Protein AF-A0A938EPT4-F1 (afdb_monomer)

Nearest PDB structures (foldseek):
  5fr7-assembly1_B  TM=5.893E-01  e=6.045E-01  Erwinia amylovora CFBP1430
  6vu7-assembly1_D  TM=5.798E-01  e=6.463E-01  Escherichia coli 55989
  2a1s-assembly2_B  TM=4.849E-01  e=2.462E+00  Homo sapiens
  2a1s-assembly2_C  TM=5.561E-01  e=5.138E+00  Homo sapiens

Foldseek 3Di:
DVVVCVVVVHDPPDLVVVVFKDKDFDDDPPPPVRVLVVQVVCCVPDDAFEWEWDDDPPDGTIIMTGPDHHDYDDDRPPPDDD

Radius of gyration: 13.14 Å; Cα contacts (8 Å, |Δi|>4): 108; chains: 1; bounding box: 27×31×33 Å

Secondary structure (DSSP, 8-state):
-HHHHHHTT--TT-GGGGT-EEEE----TTHHHHHHHHHHHHHHHSPS-EEEEE--TTS--EEEEESSS-EEESTTS-----

pLDDT: mean 80.52, std 16.19, range [32.0, 96.06]

Sequence (82 aa):
CPARNAKVGGAKGSMHLQGRAFDFVATVPGGLLARARLLAWVRADLPPGGVGSYATRGRAKMLHYDTGPERGWGPHLTETQQ

Mean predicted aligned error: 6.34 Å

Structure (mmCIF, N/CA/C/O backbone):
data_AF-A0A938EPT4-F1
#
_entry.id   AF-A0A938EPT4-F1
#
loop_
_atom_site.group_PDB
_atom_site.id
_atom_site.type_symbol
_atom_site.label_atom_id
_atom_site.label_alt_id
_atom_site.label_comp_id
_atom_site.label_asym_id
_atom_site.label_entity_id
_atom_site.label_seq_id
_atom_site.pdbx_PDB_ins_code
_atom_site.Cartn_x
_atom_site.Cartn_y
_atom_site.Cartn_z
_atom_site.occupancy
_atom_site.B_iso_or_equiv
_atom_site.auth_seq_id
_atom_site.auth_comp_id
_atom_site.auth_asym_id
_atom_site.auth_atom_id
_atom_site.pdbx_PDB_model_num
ATOM 1 N 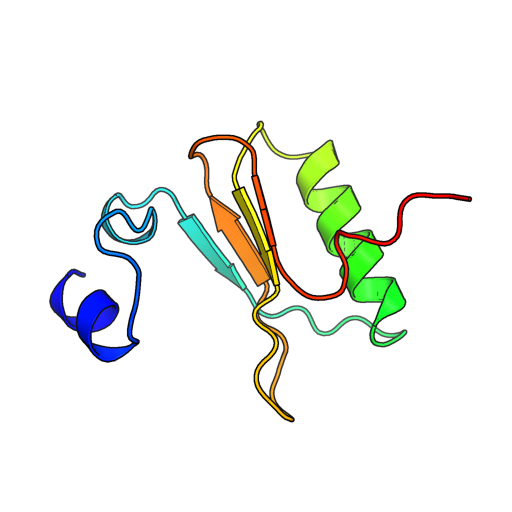N . CYS A 1 1 ? -5.081 -9.662 10.381 1.00 89.19 1 CYS A N 1
ATOM 2 C CA . CYS A 1 1 ? -5.355 -9.836 11.827 1.00 89.19 1 CYS A CA 1
ATOM 3 C C . CYS A 1 1 ? -4.253 -9.169 12.663 1.00 89.19 1 CYS A C 1
ATOM 5 O O . CYS A 1 1 ? -3.135 -9.041 12.156 1.00 89.19 1 CYS A O 1
ATOM 7 N N . PRO A 1 2 ? -4.536 -8.778 13.922 1.00 92.50 2 PRO A N 1
ATOM 8 C CA . PRO A 1 2 ? -3.569 -8.128 14.816 1.00 92.50 2 PRO A CA 1
ATOM 9 C C . PRO A 1 2 ? -2.252 -8.893 14.974 1.00 92.50 2 PRO A C 1
ATOM 11 O O . PRO A 1 2 ? -1.186 -8.307 14.805 1.00 92.50 2 PRO A O 1
ATOM 14 N N . ALA A 1 3 ? -2.321 -10.213 15.177 1.00 93.81 3 ALA A N 1
ATOM 15 C CA . ALA A 1 3 ? -1.135 -11.060 15.316 1.00 93.81 3 ALA A CA 1
ATOM 16 C C . ALA A 1 3 ? -0.222 -11.005 14.078 1.00 93.81 3 ALA A C 1
ATOM 18 O O . ALA A 1 3 ? 0.991 -10.847 14.199 1.00 93.81 3 ALA A O 1
ATOM 19 N N . ARG A 1 4 ? -0.799 -11.066 12.867 1.00 91.38 4 ARG A N 1
ATOM 20 C CA . ARG A 1 4 ? -0.026 -10.951 11.621 1.00 91.38 4 ARG A CA 1
ATOM 21 C C . ARG A 1 4 ? 0.557 -9.552 11.438 1.00 91.38 4 ARG A C 1
ATOM 23 O O . ARG A 1 4 ? 1.703 -9.450 11.021 1.00 91.38 4 ARG A O 1
ATOM 30 N N . ASN A 1 5 ? -0.200 -8.502 11.760 1.00 91.19 5 ASN A N 1
ATOM 31 C CA . ASN A 1 5 ? 0.279 -7.122 11.665 1.00 91.19 5 ASN A CA 1
ATOM 32 C C . ASN A 1 5 ? 1.477 -6.886 12.592 1.00 91.19 5 ASN A C 1
ATOM 34 O O . ASN A 1 5 ? 2.489 -6.364 12.145 1.00 91.19 5 ASN A O 1
ATOM 38 N N . ALA A 1 6 ? 1.410 -7.354 13.842 1.00 92.69 6 ALA A N 1
ATOM 39 C CA . ALA A 1 6 ? 2.536 -7.285 14.770 1.00 92.69 6 ALA A CA 1
ATOM 40 C C . ALA A 1 6 ? 3.752 -8.082 14.263 1.00 92.69 6 ALA A C 1
ATOM 42 O O . ALA A 1 6 ? 4.866 -7.564 14.260 1.00 92.69 6 ALA A O 1
ATOM 43 N N . LYS A 1 7 ? 3.538 -9.307 13.755 1.00 93.00 7 LYS A N 1
ATOM 44 C CA . LYS A 1 7 ? 4.605 -10.175 13.224 1.00 93.00 7 LYS A CA 1
ATOM 45 C C . LYS A 1 7 ? 5.411 -9.528 12.093 1.00 93.00 7 LYS A C 1
ATOM 47 O O . LYS A 1 7 ? 6.602 -9.792 11.979 1.00 93.00 7 LYS A O 1
ATOM 52 N N . VAL A 1 8 ? 4.775 -8.713 11.250 1.00 86.25 8 VAL A N 1
ATOM 53 C CA . VAL A 1 8 ? 5.444 -8.034 10.123 1.00 86.25 8 VAL A CA 1
ATOM 54 C C . VAL A 1 8 ? 5.946 -6.628 10.471 1.00 86.25 8 VAL A C 1
ATOM 56 O O . VAL A 1 8 ? 6.367 -5.904 9.576 1.00 86.25 8 VAL A O 1
ATOM 59 N N . GLY A 1 9 ? 5.887 -6.222 11.746 1.00 88.31 9 GLY A N 1
ATOM 60 C CA . GLY A 1 9 ? 6.259 -4.868 12.167 1.00 88.31 9 GLY A CA 1
ATOM 61 C C . GLY A 1 9 ? 5.298 -3.786 11.662 1.00 88.31 9 GLY A C 1
ATOM 62 O O . GLY A 1 9 ? 5.694 -2.641 11.468 1.00 88.31 9 GLY A O 1
ATOM 63 N N . GLY A 1 10 ? 4.040 -4.149 11.401 1.00 86.12 10 GLY A N 1
ATOM 64 C CA . GLY A 1 10 ? 3.012 -3.236 10.917 1.00 86.12 10 GLY A CA 1
ATOM 65 C C . GLY A 1 10 ? 2.627 -2.176 11.951 1.00 86.12 10 GLY A C 1
ATOM 66 O O . GLY A 1 10 ? 2.708 -2.387 13.163 1.00 86.12 10 GLY A O 1
ATOM 67 N N . ALA A 1 11 ? 2.160 -1.025 11.467 1.00 88.38 11 ALA A N 1
ATOM 68 C CA . ALA A 1 11 ? 1.763 0.093 12.318 1.00 88.38 11 ALA A CA 1
ATOM 69 C C . ALA A 1 11 ? 0.594 -0.274 13.253 1.00 88.38 11 ALA A C 1
ATOM 71 O O . ALA A 1 11 ? -0.307 -1.027 12.874 1.00 88.38 11 ALA A O 1
ATOM 72 N N . LYS A 1 12 ? 0.568 0.313 14.460 1.00 88.75 12 LYS A N 1
ATOM 73 C CA . LYS A 1 12 ? -0.521 0.119 15.440 1.00 88.75 12 LYS A CA 1
ATOM 74 C C . LYS A 1 12 ? -1.891 0.531 14.880 1.00 88.75 12 LYS A C 1
ATOM 76 O O . LYS A 1 12 ? -2.878 -0.143 15.137 1.00 88.75 12 LYS A O 1
ATOM 81 N N . GLY A 1 13 ? -1.930 1.591 14.071 1.00 88.88 13 GLY A N 1
ATOM 82 C CA . GLY A 1 13 ? -3.125 2.077 13.370 1.00 88.88 13 GLY A CA 1
ATOM 83 C C . GLY A 1 13 ? -3.248 1.588 11.925 1.00 88.88 13 GLY A C 1
ATOM 84 O O . GLY A 1 13 ? -3.795 2.307 11.098 1.00 88.88 13 GLY A O 1
ATOM 85 N N . SER A 1 14 ? -2.685 0.425 11.582 1.00 92.31 14 SER A N 1
ATOM 86 C CA . SER A 1 14 ? -2.691 -0.087 10.204 1.00 92.31 14 SER A CA 1
ATOM 87 C C . SER A 1 14 ? -4.111 -0.255 9.654 1.00 92.31 14 SER A C 1
ATOM 89 O O . SER A 1 14 ? -4.955 -0.906 10.272 1.00 92.31 14 SER A O 1
ATOM 91 N N . MET A 1 15 ? -4.359 0.265 8.450 1.00 96.06 15 MET A N 1
ATOM 92 C CA . MET A 1 15 ? -5.653 0.138 7.766 1.00 96.06 15 MET A CA 1
ATOM 9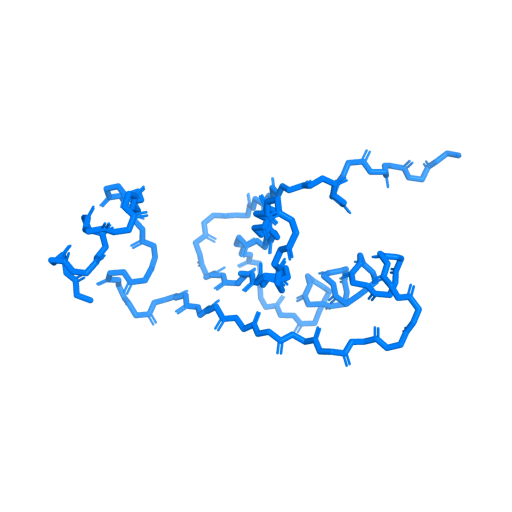3 C C . MET A 1 15 ? -5.978 -1.314 7.367 1.00 96.06 15 MET A C 1
ATOM 95 O O . MET A 1 15 ? -7.149 -1.675 7.248 1.00 96.06 15 MET A O 1
ATOM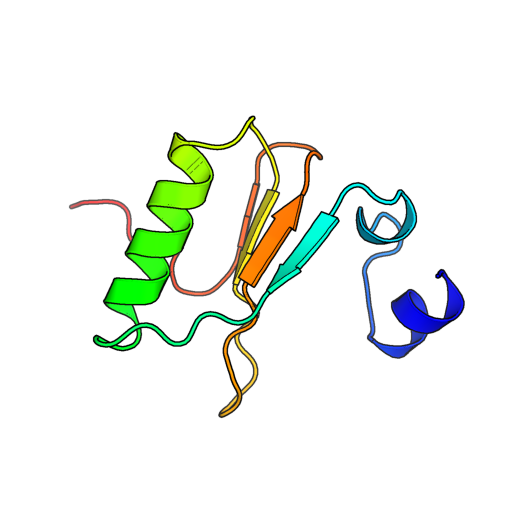 99 N N . HIS A 1 16 ? -4.970 -2.194 7.281 1.00 95.00 16 HIS A N 1
ATOM 100 C CA . HIS A 1 16 ? -5.164 -3.645 7.120 1.00 95.00 16 HIS A CA 1
ATOM 101 C C . HIS A 1 16 ? -5.908 -4.284 8.296 1.00 95.00 16 HIS A C 1
ATOM 103 O O . HIS A 1 16 ? -6.557 -5.315 8.135 1.00 95.00 16 HIS A O 1
ATOM 109 N N . LEU A 1 17 ? -5.825 -3.698 9.495 1.00 96.00 17 LEU A N 1
ATOM 110 C CA . LEU A 1 17 ? -6.565 -4.186 10.663 1.00 96.00 17 LEU A CA 1
ATOM 111 C C . LEU A 1 17 ? -8.055 -3.854 10.596 1.00 96.00 17 LEU A C 1
ATOM 113 O O . LEU A 1 17 ? -8.843 -4.500 11.277 1.00 96.00 17 LEU A O 1
ATOM 117 N N . GLN A 1 18 ? -8.420 -2.880 9.767 1.00 94.62 18 GLN A N 1
ATOM 118 C CA . GLN A 1 18 ? -9.781 -2.379 9.610 1.00 94.62 18 GLN A CA 1
ATOM 119 C C . GLN A 1 18 ? -10.452 -2.911 8.334 1.00 94.62 18 GLN A C 1
ATOM 121 O O . GLN A 1 18 ? -11.572 -2.521 8.033 1.00 94.62 18 GLN A O 1
ATOM 126 N N . GLY A 1 19 ? -9.765 -3.755 7.551 1.00 93.88 19 GLY A N 1
ATOM 127 C CA . GLY A 1 19 ? -10.254 -4.208 6.242 1.00 93.88 19 GLY A CA 1
ATOM 128 C C . GLY A 1 19 ? -10.282 -3.104 5.179 1.00 93.88 19 GLY A C 1
ATOM 129 O O . GLY A 1 19 ? -11.003 -3.217 4.197 1.00 93.88 19 GLY A O 1
ATOM 130 N N . ARG A 1 20 ? -9.512 -2.027 5.379 1.00 95.38 20 ARG A N 1
ATOM 131 C CA . ARG A 1 20 ? -9.540 -0.799 4.566 1.00 95.38 20 ARG A CA 1
ATOM 132 C C . ARG A 1 20 ? -8.290 -0.580 3.719 1.00 95.38 20 ARG A C 1
ATOM 134 O O . ARG A 1 20 ? -8.109 0.509 3.177 1.00 95.38 20 ARG A O 1
ATOM 141 N N . ALA A 1 21 ? -7.430 -1.588 3.640 1.00 95.19 21 ALA A N 1
ATOM 142 C CA . ALA A 1 21 ? -6.205 -1.565 2.859 1.00 95.19 21 ALA A CA 1
ATOM 143 C C . ALA A 1 21 ? -6.002 -2.883 2.126 1.00 95.19 21 ALA A C 1
ATOM 145 O O . ALA A 1 21 ? -6.449 -3.935 2.589 1.00 95.19 21 ALA A O 1
ATOM 146 N N . PHE A 1 22 ? -5.264 -2.817 1.026 1.00 92.50 22 PHE A N 1
ATOM 147 C CA . PHE A 1 22 ? -4.736 -3.990 0.356 1.00 92.50 22 PHE A CA 1
ATOM 148 C C . PHE A 1 22 ? -3.306 -3.735 -0.111 1.00 92.50 22 PHE A C 1
ATOM 150 O O . PHE A 1 22 ? -2.913 -2.616 -0.446 1.00 92.50 22 PHE A O 1
ATOM 157 N N . ASP A 1 23 ? -2.538 -4.818 -0.133 1.00 91.12 23 ASP A N 1
ATOM 158 C CA . ASP A 1 23 ? -1.195 -4.837 -0.683 1.00 91.12 23 ASP A CA 1
ATOM 159 C C . ASP A 1 23 ? -1.203 -5.699 -1.942 1.00 91.12 23 ASP A C 1
ATOM 161 O O . ASP A 1 23 ? -1.827 -6.763 -1.965 1.00 91.12 23 ASP A O 1
ATOM 165 N N . PHE A 1 24 ? -0.496 -5.271 -2.982 1.00 86.00 24 PHE A N 1
ATOM 166 C CA . PHE A 1 24 ? -0.444 -5.997 -4.246 1.00 86.00 24 PHE A CA 1
ATOM 167 C C . PHE A 1 24 ? 0.944 -5.944 -4.875 1.00 86.00 24 PHE A C 1
ATOM 169 O O . PHE A 1 24 ? 1.742 -5.037 -4.635 1.00 86.00 24 PHE A O 1
ATOM 176 N N . VAL A 1 25 ? 1.248 -6.950 -5.692 1.00 82.44 25 VAL A N 1
ATOM 177 C CA . VAL A 1 25 ? 2.479 -7.009 -6.478 1.00 82.44 25 VAL A CA 1
ATOM 178 C C . VAL A 1 25 ? 2.101 -6.864 -7.941 1.00 82.44 25 VAL A C 1
ATOM 180 O O . VAL A 1 25 ? 1.337 -7.665 -8.467 1.00 82.44 25 VAL A O 1
ATOM 183 N N . ALA A 1 26 ? 2.661 -5.851 -8.594 1.00 76.75 26 ALA A N 1
ATOM 184 C CA . ALA A 1 26 ? 2.525 -5.656 -10.028 1.00 76.75 26 ALA A CA 1
ATOM 185 C C . ALA A 1 26 ? 3.869 -5.910 -10.719 1.00 76.75 26 ALA A C 1
ATOM 187 O O . ALA A 1 26 ? 4.888 -5.274 -10.410 1.00 76.75 26 ALA A O 1
ATOM 188 N N . THR A 1 27 ? 3.862 -6.831 -11.680 1.00 76.12 27 THR A N 1
ATOM 189 C CA . THR A 1 27 ? 4.970 -7.011 -12.619 1.00 76.12 27 THR A CA 1
ATOM 190 C C . THR A 1 27 ? 4.717 -6.102 -13.809 1.00 76.12 27 THR A C 1
ATOM 192 O O . THR A 1 27 ? 3.941 -6.427 -14.699 1.00 76.12 27 THR A O 1
ATOM 195 N N . VAL A 1 28 ? 5.356 -4.938 -13.796 1.00 71.56 28 VAL A N 1
ATOM 196 C CA . VAL A 1 28 ? 5.263 -3.948 -14.871 1.00 71.56 28 VAL A CA 1
ATOM 197 C C . VAL A 1 28 ? 6.575 -3.943 -15.659 1.00 71.56 28 VAL A C 1
ATOM 199 O O . VAL A 1 28 ? 7.632 -3.701 -15.059 1.00 71.56 28 VAL A O 1
ATOM 202 N N . PRO A 1 29 ? 6.543 -4.200 -16.981 1.00 75.00 29 PRO A N 1
ATOM 203 C CA . PRO A 1 29 ? 7.676 -3.925 -17.858 1.00 75.00 29 PRO A CA 1
ATOM 204 C C . PRO A 1 29 ? 8.086 -2.450 -17.734 1.00 75.00 29 PRO A C 1
ATOM 206 O O . PRO A 1 29 ? 7.232 -1.580 -17.586 1.00 75.00 29 PRO A O 1
ATOM 209 N N . GLY A 1 30 ? 9.387 -2.152 -17.761 1.00 72.88 30 GLY A N 1
ATOM 210 C CA . GLY A 1 30 ? 9.887 -0.777 -17.585 1.00 72.88 30 GLY A CA 1
ATOM 211 C C . GLY A 1 30 ? 10.317 -0.415 -16.156 1.00 72.88 30 GLY A C 1
ATOM 212 O O . GLY A 1 30 ? 10.636 0.738 -15.870 1.00 72.88 30 GLY A O 1
ATOM 213 N N . GLY A 1 31 ? 10.380 -1.395 -15.250 1.00 75.00 31 GLY A N 1
ATOM 214 C CA . GLY A 1 31 ? 11.153 -1.284 -14.013 1.00 75.00 31 GLY A CA 1
ATOM 215 C C . GLY A 1 31 ? 10.590 -0.278 -13.007 1.00 75.00 31 GLY A C 1
ATOM 216 O O . GLY A 1 31 ? 9.526 -0.492 -12.429 1.00 75.00 31 GLY A O 1
ATOM 217 N N . LEU A 1 32 ? 11.362 0.759 -12.686 1.00 72.38 32 LEU A N 1
ATOM 218 C CA . LEU A 1 32 ? 11.031 1.707 -11.620 1.00 72.38 32 LEU A CA 1
ATOM 219 C C . LEU A 1 32 ? 9.981 2.736 -12.053 1.00 72.38 32 LEU A C 1
ATOM 221 O O . LEU A 1 32 ? 8.973 2.908 -11.372 1.00 72.38 32 LEU A O 1
ATOM 225 N N . LEU A 1 33 ? 10.194 3.354 -13.215 1.00 76.38 33 LEU A N 1
ATOM 226 C CA . LEU A 1 33 ? 9.334 4.402 -13.762 1.00 76.38 33 LEU A CA 1
ATOM 227 C C . LEU A 1 33 ? 7.909 3.899 -14.020 1.00 76.38 33 LEU A C 1
ATOM 229 O O . LEU A 1 33 ? 6.935 4.576 -13.698 1.00 76.38 33 LEU A O 1
ATOM 233 N N . ALA A 1 34 ? 7.773 2.676 -14.538 1.00 80.25 34 ALA A N 1
ATOM 234 C CA . ALA A 1 34 ? 6.467 2.062 -14.763 1.00 80.25 34 ALA A CA 1
ATOM 235 C C . ALA A 1 34 ? 5.669 1.876 -13.458 1.00 80.25 34 ALA A C 1
ATOM 237 O O . ALA A 1 34 ? 4.451 2.033 -13.445 1.00 80.25 34 ALA A O 1
ATOM 238 N N . ARG A 1 35 ? 6.349 1.610 -12.334 1.00 77.31 35 ARG A N 1
ATOM 239 C CA . ARG A 1 35 ? 5.703 1.505 -11.015 1.00 77.31 35 ARG A CA 1
ATOM 240 C C . ARG A 1 35 ? 5.288 2.861 -10.458 1.00 77.31 35 ARG A C 1
ATOM 242 O O . ARG A 1 35 ? 4.218 2.952 -9.869 1.00 77.31 35 ARG A O 1
ATOM 249 N N . ALA A 1 36 ? 6.102 3.898 -10.650 1.00 78.75 36 ALA A N 1
ATOM 250 C CA . ALA A 1 36 ? 5.732 5.259 -10.262 1.00 78.75 36 ALA A CA 1
ATOM 251 C C . ALA A 1 36 ? 4.466 5.714 -11.005 1.00 78.75 36 ALA A C 1
ATOM 253 O O . ALA A 1 36 ? 3.519 6.191 -10.386 1.00 78.75 36 ALA A O 1
ATOM 254 N N . ARG A 1 37 ? 4.401 5.453 -12.318 1.00 83.56 37 ARG A N 1
ATOM 255 C CA . ARG A 1 37 ? 3.210 5.720 -13.140 1.00 83.56 37 ARG A CA 1
ATOM 256 C C . ARG A 1 37 ? 1.988 4.931 -12.679 1.00 83.56 37 ARG A C 1
ATOM 258 O O . ARG A 1 37 ? 0.907 5.499 -12.604 1.00 83.56 37 ARG A O 1
ATOM 265 N N . LEU A 1 38 ? 2.159 3.657 -12.320 1.00 84.25 38 LEU A N 1
ATOM 266 C CA . LEU A 1 38 ? 1.071 2.853 -11.762 1.00 84.25 38 LEU A CA 1
ATOM 267 C C . LEU A 1 38 ? 0.527 3.456 -10.457 1.00 84.25 38 LEU A C 1
ATOM 269 O O . LEU A 1 38 ? -0.682 3.518 -10.280 1.00 84.25 38 LEU A O 1
ATOM 273 N N . LEU A 1 39 ? 1.392 3.938 -9.560 1.00 84.44 39 LEU A N 1
ATOM 274 C CA . LEU A 1 39 ? 0.951 4.590 -8.321 1.00 84.44 39 LEU A CA 1
ATOM 275 C C . LEU A 1 39 ? 0.272 5.938 -8.573 1.00 84.44 39 LEU A C 1
ATOM 277 O O . LEU A 1 39 ? -0.699 6.259 -7.891 1.00 84.44 39 LEU A O 1
ATOM 281 N N . ALA A 1 40 ? 0.758 6.710 -9.546 1.00 84.75 40 ALA A N 1
ATOM 282 C CA . ALA A 1 40 ? 0.104 7.944 -9.970 1.00 84.75 40 ALA A CA 1
ATOM 283 C C . ALA A 1 40 ? -1.300 7.667 -10.527 1.00 84.75 40 ALA A C 1
ATOM 285 O O . ALA A 1 40 ? -2.245 8.352 -10.153 1.00 84.75 40 ALA A O 1
ATOM 286 N N . TRP A 1 41 ? -1.451 6.621 -11.344 1.00 87.00 41 TRP A N 1
ATOM 287 C CA . TRP A 1 41 ? -2.751 6.186 -11.854 1.00 87.00 41 TRP A CA 1
ATOM 288 C C . TRP A 1 41 ? -3.692 5.733 -10.730 1.00 87.00 41 TRP A C 1
ATOM 290 O O . TRP A 1 41 ? -4.816 6.209 -10.649 1.00 87.00 41 TRP A O 1
ATOM 300 N N . VAL A 1 42 ? -3.211 4.908 -9.793 1.00 86.38 42 VAL A N 1
ATOM 301 C CA . VAL A 1 42 ? -3.984 4.491 -8.607 1.00 86.38 42 VAL A CA 1
ATOM 302 C C . VAL A 1 42 ? -4.478 5.698 -7.803 1.00 86.38 42 VAL A C 1
ATOM 304 O O . VAL A 1 42 ? -5.614 5.695 -7.346 1.00 86.38 42 VAL A O 1
ATOM 307 N N . ARG A 1 43 ? -3.650 6.736 -7.637 1.00 86.50 43 ARG A N 1
ATOM 308 C CA . ARG A 1 43 ? -4.051 7.978 -6.956 1.00 86.50 43 ARG A CA 1
ATOM 309 C C . ARG A 1 43 ? -5.092 8.789 -7.720 1.00 86.50 43 ARG A C 1
ATOM 311 O O . ARG A 1 43 ? -5.875 9.477 -7.081 1.00 86.50 43 ARG A O 1
ATOM 318 N N . ALA A 1 44 ? -5.049 8.759 -9.048 1.00 87.50 44 ALA A N 1
ATOM 319 C CA . ALA A 1 44 ? -5.964 9.519 -9.889 1.00 87.50 44 ALA A CA 1
ATOM 320 C C . ALA A 1 44 ? -7.343 8.850 -10.000 1.00 87.50 44 ALA A C 1
ATOM 322 O O . ALA A 1 44 ? -8.355 9.546 -9.978 1.00 87.50 44 ALA A O 1
ATOM 323 N N . ASP A 1 45 ? -7.379 7.517 -10.089 1.00 90.69 45 ASP A N 1
ATOM 324 C CA . ASP A 1 45 ? -8.606 6.764 -10.378 1.00 90.69 45 ASP A CA 1
ATOM 325 C C . ASP A 1 45 ? -9.335 6.262 -9.124 1.00 90.69 45 ASP A C 1
ATOM 327 O O . ASP A 1 45 ? -10.531 5.968 -9.182 1.00 90.69 45 ASP A O 1
ATOM 331 N N . LEU A 1 46 ? -8.642 6.133 -7.987 1.00 87.88 46 LEU A N 1
ATOM 332 C CA . LEU A 1 46 ? -9.261 5.687 -6.737 1.00 87.88 46 LEU A CA 1
ATOM 333 C C . LEU A 1 46 ? -9.607 6.860 -5.813 1.00 87.88 46 LEU A C 1
ATOM 335 O O . LEU A 1 46 ? -8.966 7.909 -5.873 1.00 87.88 46 LEU A O 1
ATOM 339 N N . PRO A 1 47 ? -10.584 6.679 -4.900 1.00 89.75 47 PRO A N 1
ATOM 340 C CA . PRO A 1 47 ? -10.873 7.667 -3.870 1.00 89.75 47 PRO A CA 1
ATOM 341 C C . PRO A 1 47 ? -9.620 8.065 -3.071 1.00 89.75 47 PRO A C 1
ATOM 343 O O . PRO A 1 47 ? -8.732 7.218 -2.886 1.00 89.75 47 PRO A O 1
ATOM 346 N N . PRO A 1 48 ? -9.574 9.304 -2.538 1.00 89.50 48 PRO A N 1
ATOM 347 C CA . PRO A 1 48 ? -8.457 9.788 -1.734 1.00 89.50 48 PRO A CA 1
ATOM 348 C C . PRO A 1 48 ? -8.083 8.818 -0.613 1.00 89.50 48 PRO A C 1
ATOM 350 O O . PRO A 1 48 ? -8.948 8.229 0.042 1.00 89.50 48 PRO A O 1
ATOM 353 N N . GLY A 1 49 ? -6.780 8.647 -0.404 1.00 92.81 49 GLY A N 1
ATOM 354 C CA . GLY A 1 49 ? -6.279 7.580 0.444 1.00 92.81 49 GLY A CA 1
ATOM 35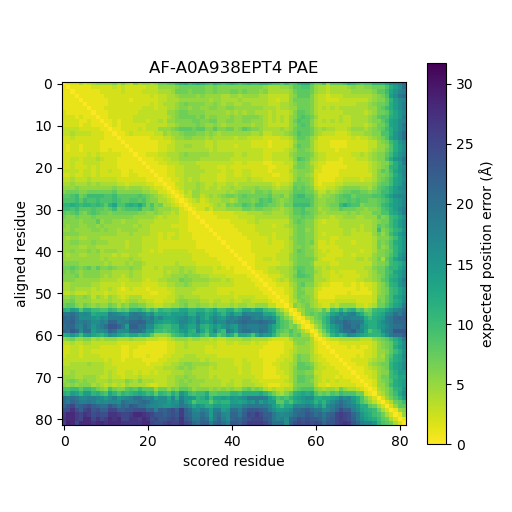5 C C . GLY A 1 49 ? -4.764 7.561 0.599 1.00 92.81 49 GLY A C 1
ATOM 356 O O . GLY A 1 49 ? -4.031 8.386 0.045 1.00 92.81 49 GLY A O 1
ATOM 357 N N . GLY A 1 50 ? -4.276 6.597 1.372 1.00 93.06 50 GLY A N 1
ATOM 358 C CA . GLY A 1 50 ? -2.851 6.324 1.463 1.00 93.06 50 GLY A CA 1
ATOM 359 C C . GLY A 1 50 ? -2.389 5.468 0.292 1.00 93.06 50 GLY A C 1
ATOM 360 O O . GLY A 1 50 ? -2.951 4.412 0.020 1.00 93.06 50 GLY A O 1
ATOM 361 N N . VAL A 1 51 ? -1.339 5.916 -0.395 1.00 92.06 51 VAL A N 1
ATOM 362 C CA . VAL A 1 51 ? -0.714 5.170 -1.494 1.00 92.06 51 VAL A CA 1
ATOM 363 C C . VAL A 1 51 ? 0.779 5.079 -1.246 1.00 92.06 51 VAL A C 1
ATOM 365 O O . VAL A 1 51 ? 1.426 6.084 -0.950 1.00 92.06 51 VAL A O 1
ATOM 368 N N . GLY A 1 52 ? 1.349 3.886 -1.382 1.00 88.12 52 GLY A N 1
ATOM 369 C CA . GLY A 1 52 ? 2.761 3.700 -1.084 1.00 88.12 52 GLY A CA 1
ATOM 370 C C . GLY A 1 52 ? 3.420 2.525 -1.780 1.00 88.12 52 GLY A C 1
ATOM 371 O O . GLY A 1 52 ? 2.777 1.648 -2.352 1.00 88.12 52 GLY A O 1
ATOM 372 N N . SER A 1 53 ? 4.747 2.511 -1.706 1.00 84.81 53 SER A N 1
ATOM 373 C CA . SER A 1 53 ? 5.582 1.408 -2.177 1.00 84.81 53 SER A CA 1
ATOM 374 C C . SER A 1 53 ? 6.520 0.956 -1.068 1.00 84.81 53 SER A C 1
ATOM 376 O O . SER A 1 53 ? 7.342 1.731 -0.576 1.00 84.81 53 SER A O 1
ATOM 378 N N . TYR A 1 54 ? 6.504 -0.339 -0.764 1.00 79.56 54 TYR A N 1
ATOM 379 C CA . TYR A 1 54 ? 7.486 -0.962 0.114 1.00 79.56 54 TYR A CA 1
ATOM 380 C C . TYR A 1 54 ? 8.738 -1.320 -0.691 1.00 79.56 54 TYR A C 1
ATOM 382 O O . TYR A 1 54 ? 8.748 -2.243 -1.506 1.00 79.56 54 TYR A O 1
ATOM 390 N N . ALA A 1 55 ? 9.822 -0.574 -0.481 1.00 66.00 55 ALA A N 1
ATOM 391 C CA . ALA A 1 55 ? 11.132 -0.955 -0.989 1.00 66.00 55 ALA A CA 1
ATOM 392 C C . ALA A 1 55 ? 11.795 -1.899 0.021 1.00 66.00 55 ALA A C 1
ATOM 394 O O . ALA A 1 55 ? 12.299 -1.458 1.048 1.00 66.00 55 ALA A O 1
ATOM 395 N N . THR A 1 56 ? 11.814 -3.198 -0.267 1.00 56.06 56 THR A N 1
ATOM 396 C CA . THR A 1 56 ? 12.688 -4.134 0.451 1.00 56.06 56 THR A CA 1
ATOM 397 C C . THR A 1 56 ? 13.861 -4.489 -0.451 1.00 56.06 56 THR A C 1
ATOM 399 O O . THR A 1 56 ? 13.679 -4.788 -1.632 1.00 56.06 56 THR A O 1
ATOM 402 N N . ARG A 1 57 ? 15.084 -4.367 0.085 1.00 46.41 57 ARG A N 1
ATOM 403 C CA . ARG A 1 57 ? 16.350 -4.629 -0.619 1.00 46.41 57 ARG A CA 1
ATOM 404 C C . ARG A 1 57 ? 16.244 -5.924 -1.442 1.00 46.41 57 ARG A C 1
ATOM 406 O O . ARG A 1 57 ? 16.188 -7.010 -0.876 1.00 46.41 57 ARG A O 1
ATOM 413 N N . GLY A 1 58 ? 16.182 -5.792 -2.769 1.00 45.78 58 GLY A N 1
ATOM 414 C CA . GLY A 1 58 ? 16.238 -6.911 -3.715 1.00 45.78 58 GLY A CA 1
ATOM 415 C C . GLY A 1 58 ? 14.978 -7.773 -3.890 1.00 45.78 58 GLY A C 1
ATOM 416 O O . GLY A 1 58 ? 15.079 -8.799 -4.554 1.00 45.78 58 GLY A O 1
ATOM 417 N N . ARG A 1 59 ? 1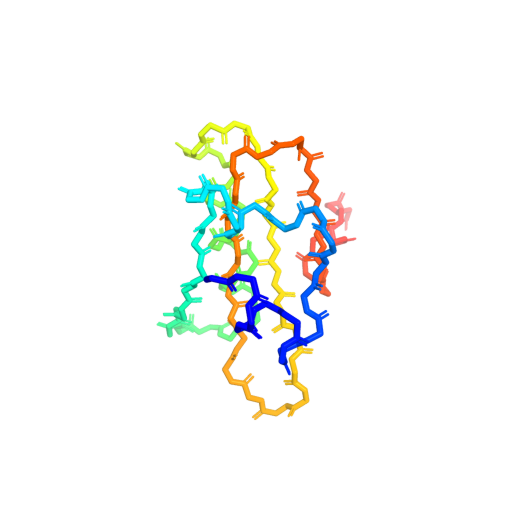3.801 -7.417 -3.349 1.00 50.97 59 ARG A N 1
ATOM 418 C CA . ARG A 1 59 ? 12.561 -8.206 -3.545 1.00 50.97 59 ARG A CA 1
ATOM 419 C C . ARG A 1 59 ? 11.423 -7.388 -4.147 1.00 50.97 59 ARG A C 1
ATOM 421 O O . ARG A 1 59 ? 11.466 -6.157 -4.156 1.00 50.97 59 ARG A O 1
ATOM 428 N N . ALA A 1 60 ? 10.443 -8.103 -4.712 1.00 53.56 60 ALA A N 1
ATOM 429 C CA . ALA A 1 60 ? 9.279 -7.544 -5.394 1.00 53.56 60 ALA A CA 1
ATOM 430 C C . ALA A 1 60 ? 8.690 -6.375 -4.592 1.00 53.56 60 ALA A C 1
ATOM 432 O O . ALA A 1 60 ? 8.320 -6.526 -3.427 1.00 53.56 60 ALA A O 1
ATOM 433 N N . LYS A 1 61 ? 8.670 -5.193 -5.218 1.00 73.31 61 LYS A N 1
ATOM 434 C CA . LYS A 1 61 ? 8.220 -3.952 -4.587 1.00 73.31 61 LYS A CA 1
ATOM 435 C C . LYS A 1 61 ? 6.705 -4.010 -4.457 1.00 73.31 61 LYS A C 1
ATOM 437 O O . LYS A 1 61 ? 5.993 -3.769 -5.428 1.00 73.31 61 LYS A O 1
ATOM 442 N N . MET A 1 62 ? 6.245 -4.425 -3.284 1.00 83.19 62 MET A N 1
ATOM 443 C CA . MET A 1 62 ? 4.830 -4.489 -2.956 1.00 83.19 62 MET A CA 1
ATOM 444 C C . MET A 1 62 ? 4.279 -3.065 -2.874 1.00 83.19 62 MET A C 1
ATOM 446 O O . MET A 1 62 ? 4.895 -2.186 -2.265 1.00 83.19 62 MET A O 1
ATOM 450 N N . LEU A 1 63 ? 3.152 -2.845 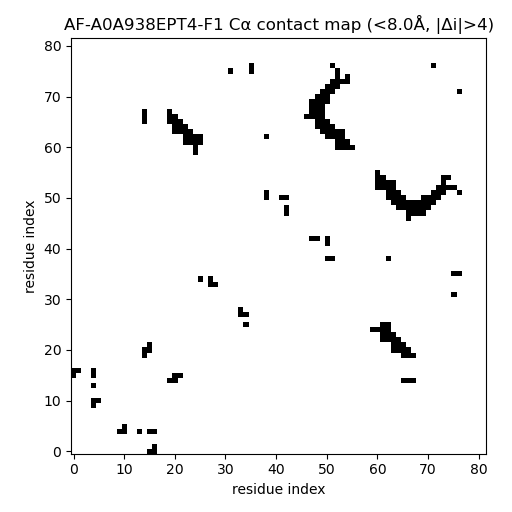-3.535 1.00 87.31 63 LEU A N 1
ATOM 451 C CA . LEU A 1 63 ? 2.424 -1.588 -3.547 1.00 87.31 63 LEU A CA 1
ATOM 452 C C . LEU A 1 63 ? 1.301 -1.648 -2.517 1.00 87.31 63 LEU A C 1
ATOM 454 O O . LEU A 1 63 ? 0.790 -2.728 -2.219 1.00 87.31 63 LEU A O 1
ATOM 458 N N . HIS A 1 64 ? 0.943 -0.488 -1.986 1.00 92.12 64 HIS A N 1
ATOM 459 C CA . HIS A 1 64 ? -0.066 -0.321 -0.954 1.00 92.12 64 HIS A CA 1
ATOM 460 C C . HIS A 1 64 ? -1.105 0.700 -1.392 1.00 92.12 64 HIS A C 1
ATOM 462 O O . HIS A 1 64 ? -0.740 1.778 -1.872 1.00 92.12 64 HIS A O 1
ATOM 468 N N . TYR A 1 65 ? -2.371 0.380 -1.148 1.00 93.62 65 TYR A N 1
ATOM 469 C CA . TYR A 1 65 ? -3.468 1.337 -1.159 1.00 93.62 65 TYR A CA 1
ATOM 470 C C . TYR A 1 65 ? -4.325 1.159 0.097 1.00 93.62 65 TYR A C 1
ATOM 472 O O . TYR A 1 65 ? -4.621 0.032 0.504 1.00 93.62 65 TYR A O 1
ATOM 480 N N . ASP A 1 66 ? -4.766 2.272 0.675 1.00 95.50 66 ASP A N 1
ATOM 481 C CA . ASP A 1 66 ? -5.747 2.304 1.749 1.00 95.50 66 ASP A CA 1
ATOM 482 C C . ASP A 1 66 ? -6.668 3.519 1.673 1.00 95.50 66 ASP A C 1
ATOM 484 O O . ASP A 1 66 ? -6.301 4.564 1.153 1.00 95.50 66 ASP A O 1
ATOM 488 N N . THR A 1 67 ? -7.846 3.401 2.279 1.00 95.06 67 THR A N 1
ATOM 489 C CA . THR A 1 67 ? -8.869 4.465 2.308 1.00 95.06 67 THR A CA 1
ATOM 490 C C . THR A 1 67 ? -8.747 5.402 3.518 1.00 95.06 67 THR A C 1
ATOM 492 O O . THR A 1 67 ? -9.729 6.032 3.906 1.00 95.06 67 THR A O 1
ATOM 495 N N . GLY A 1 68 ? -7.599 5.436 4.201 1.00 92.25 68 GLY A N 1
ATOM 496 C CA . GLY A 1 68 ? -7.338 6.344 5.323 1.00 92.25 68 GLY A CA 1
ATOM 497 C C . GLY A 1 68 ? -7.023 7.780 4.870 1.00 92.25 68 GLY A C 1
ATOM 498 O O . GLY A 1 68 ? -7.304 8.141 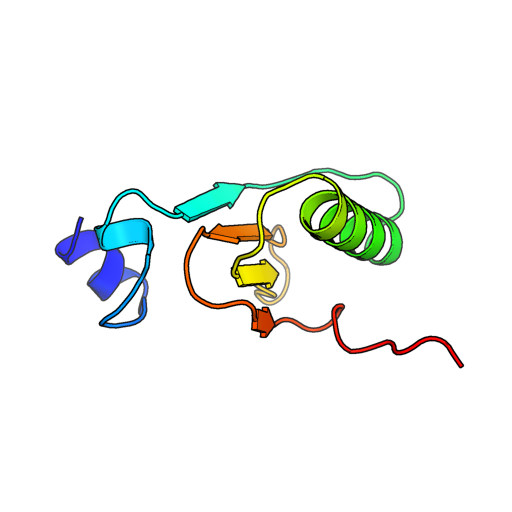3.733 1.00 92.25 68 GLY A O 1
ATOM 499 N N . PRO A 1 69 ? -6.412 8.616 5.733 1.00 92.38 69 PRO A N 1
ATOM 500 C CA . PRO A 1 69 ? -5.995 9.968 5.354 1.00 92.38 69 PRO A CA 1
ATOM 501 C C . PRO A 1 69 ? -5.044 9.972 4.153 1.00 92.38 69 PRO A C 1
ATOM 503 O O . PRO A 1 69 ? -4.184 9.091 4.045 1.00 92.38 69 PRO A O 1
ATOM 506 N N . GLU A 1 70 ? -5.156 10.983 3.294 1.00 91.94 70 GLU A N 1
ATOM 507 C CA . GLU A 1 70 ? -4.311 11.099 2.107 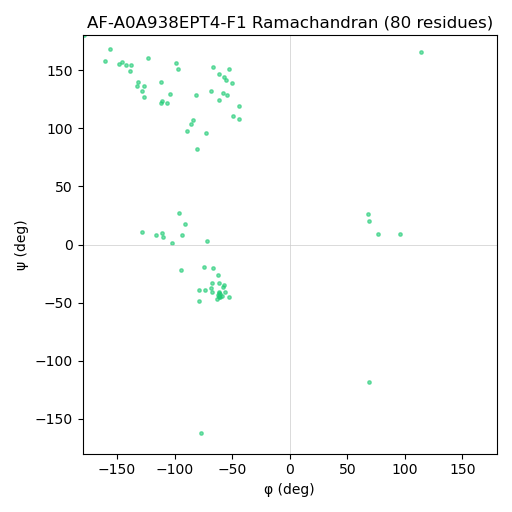1.00 91.94 70 GLU A CA 1
ATOM 508 C C . GLU A 1 70 ? -2.830 11.214 2.485 1.00 91.94 70 GLU A C 1
ATOM 510 O O . GLU A 1 70 ? -2.432 12.066 3.282 1.00 91.94 70 GLU A O 1
ATOM 515 N N . ARG A 1 71 ? -2.005 10.308 1.948 1.00 90.31 71 ARG A N 1
ATOM 516 C CA . ARG A 1 71 ? -0.565 10.259 2.232 1.00 90.31 71 ARG A CA 1
ATOM 517 C C . ARG A 1 71 ? 0.203 9.478 1.172 1.00 90.31 71 ARG A C 1
ATOM 519 O O . ARG A 1 71 ? -0.347 8.652 0.442 1.00 90.31 71 ARG A O 1
ATOM 526 N N . GLY A 1 72 ? 1.500 9.752 1.082 1.00 86.88 72 GLY A N 1
ATOM 527 C CA . GLY A 1 72 ? 2.424 9.093 0.162 1.00 86.88 72 GLY A CA 1
ATOM 528 C C . GLY A 1 72 ? 3.697 8.663 0.854 1.00 86.88 72 GLY A C 1
ATOM 529 O O . GLY A 1 72 ? 4.256 9.439 1.622 1.00 86.88 72 GLY A O 1
ATOM 530 N N . TRP A 1 73 ? 4.171 7.450 0.581 1.00 83.38 73 TRP A N 1
ATOM 531 C CA . TRP A 1 73 ? 5.494 7.021 1.031 1.00 83.38 73 TRP A CA 1
ATOM 532 C C . TRP A 1 73 ? 6.168 6.028 0.082 1.00 83.38 73 TRP A C 1
ATOM 534 O O . TRP A 1 73 ? 5.535 5.257 -0.642 1.00 83.38 73 TRP A O 1
ATOM 544 N N . GLY A 1 74 ? 7.495 6.010 0.146 1.00 75.50 74 GLY A N 1
ATOM 545 C CA . GLY A 1 74 ? 8.347 5.160 -0.671 1.00 75.50 74 GLY A CA 1
ATOM 546 C C . GLY A 1 74 ? 9.197 5.978 -1.645 1.00 75.50 74 GLY A C 1
ATOM 547 O O . GLY A 1 74 ? 8.926 7.156 -1.863 1.00 75.50 74 GLY A O 1
ATOM 548 N N . PRO A 1 75 ? 10.229 5.366 -2.247 1.00 60.72 75 PRO A N 1
ATOM 549 C CA . PRO A 1 75 ? 11.293 6.111 -2.924 1.00 60.72 75 PRO A CA 1
ATOM 550 C C . PRO A 1 75 ? 10.887 6.770 -4.255 1.00 60.72 75 PRO A C 1
ATOM 552 O O . PRO A 1 75 ? 11.746 7.321 -4.924 1.00 60.72 75 PRO A O 1
ATOM 555 N N . HIS A 1 76 ? 9.613 6.678 -4.656 1.00 59.09 76 HIS A N 1
ATOM 556 C CA . HIS A 1 76 ? 9.129 7.016 -6.008 1.00 59.09 76 HIS A CA 1
ATOM 557 C C . HIS A 1 76 ? 7.935 7.976 -5.995 1.00 59.09 76 HIS A C 1
ATOM 559 O O . HIS A 1 76 ? 7.276 8.140 -7.014 1.00 59.09 76 HIS A O 1
ATOM 565 N N . LEU A 1 77 ? 7.614 8.554 -4.832 1.00 56.31 77 LEU A N 1
ATOM 566 C CA . LEU A 1 77 ? 6.527 9.531 -4.667 1.00 56.31 77 LEU A CA 1
ATOM 567 C C . LEU A 1 77 ? 7.048 10.954 -4.393 1.00 56.31 77 LEU A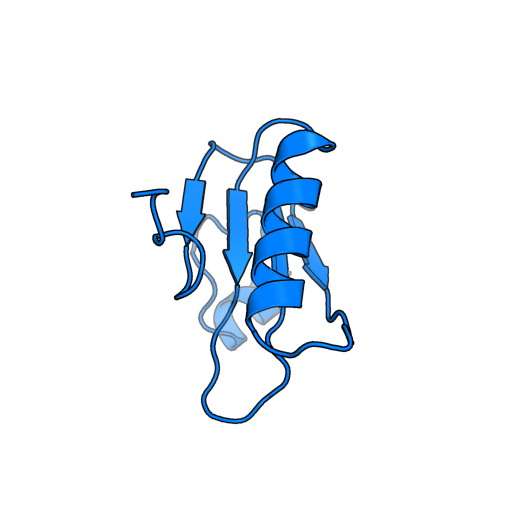 C 1
ATOM 569 O O . LEU A 1 77 ? 6.250 11.841 -4.113 1.00 56.31 77 LEU A O 1
ATOM 573 N N . THR A 1 78 ? 8.367 11.171 -4.470 1.00 45.09 78 THR A N 1
ATOM 574 C CA . THR A 1 78 ? 9.031 12.467 -4.229 1.00 45.09 78 THR A CA 1
ATOM 575 C C . THR A 1 78 ? 9.743 13.049 -5.453 1.00 45.09 78 THR A C 1
ATOM 577 O O . THR A 1 78 ? 10.418 14.062 -5.317 1.00 45.09 78 THR A O 1
ATOM 580 N N . GLU A 1 79 ? 9.597 12.472 -6.649 1.00 41.75 79 GLU A N 1
ATOM 581 C CA . GLU A 1 79 ? 9.963 13.193 -7.878 1.00 41.75 79 GLU A CA 1
ATOM 582 C C . GLU A 1 79 ? 8.813 14.132 -8.246 1.00 41.75 79 GLU A C 1
ATOM 584 O O . GLU A 1 79 ? 7.919 13.812 -9.030 1.00 41.75 79 GLU A O 1
ATOM 589 N N . THR A 1 80 ? 8.815 15.293 -7.594 1.00 37.72 80 THR A N 1
ATOM 590 C CA . THR A 1 80 ? 8.129 16.482 -8.086 1.00 37.72 80 THR A CA 1
ATOM 591 C C . THR A 1 80 ? 8.642 16.753 -9.493 1.00 37.72 80 THR A C 1
ATOM 593 O O . THR A 1 80 ? 9.849 16.808 -9.713 1.00 37.72 80 THR A O 1
ATOM 596 N N . GLN A 1 81 ? 7.716 16.911 -10.433 1.00 32.00 81 GLN A N 1
ATOM 597 C CA . GLN A 1 81 ? 7.987 17.469 -11.750 1.00 32.00 81 GLN A CA 1
ATOM 598 C C . GLN A 1 81 ? 8.767 18.783 -11.602 1.00 32.00 81 GLN A C 1
ATOM 600 O O . GLN A 1 81 ? 8.189 19.763 -11.131 1.00 32.00 81 GLN A O 1
ATOM 605 N N . GLN A 1 82 ? 10.039 18.795 -12.003 1.00 32.19 82 GLN A N 1
ATOM 606 C CA . GLN A 1 82 ? 10.765 19.961 -12.514 1.00 32.19 82 GLN A CA 1
ATOM 607 C C . GLN A 1 82 ? 11.741 19.490 -13.589 1.00 32.19 82 GLN A C 1
ATOM 609 O O . GLN A 1 82 ? 12.444 18.486 -13.336 1.00 32.19 82 GLN A O 1
#

Solvent-accessible surface area (backbone atoms only — not comparable to full-atom values): 5063 Å² total; per-residue (Å²): 93,70,71,60,36,56,74,71,70,46,60,96,82,39,43,59,72,72,75,42,37,54,74,48,76,76,93,53,80,70,61,66,64,43,49,37,51,52,53,52,48,52,62,72,79,42,79,76,22,29,41,37,42,49,85,48,95,96,51,85,56,35,33,38,44,29,67,54,72,73,46,76,47,45,100,64,76,72,80,72,93,124